Protein AF-W1XGU6-F1 (afdb_monomer_lite)

Radius of gyration: 26.44 Å; chains: 1; bounding box: 67×39×49 Å

Secondary structure (DSSP, 8-state):
--------EESS---TT----TTTEEPPPPPPGGGS--STT-PPPPPP--S-----EE-TTS-EESS--------TTS-S--

Organism: NCBI:txid1403943

Sequence (82 aa):
MVKSFAIGYTVRDVAKGSWIDESTVTLPKAPPLNTLPRATKVPEPLPPQEDYTFEGYRNADGSVGTKNLLGITTSVHCMADV

InterPro domains:
  IPR052172 UxaA family altronate/galactarate dehydratases [PTHR30536] (6-82)

Foldseek 3Di:
DDDDDDQFDAPDDDDPPDDDDPVGTDGDDDDDPVPDDDPPCDDDDDDDDDPDDDDFCADPVRDTHPDDDDDDDDDPPDDDDD

pLDDT: mean 90.58, std 10.34, range [47.34, 97.69]

Structure (mmCIF, N/CA/C/O backbone):
data_AF-W1XGU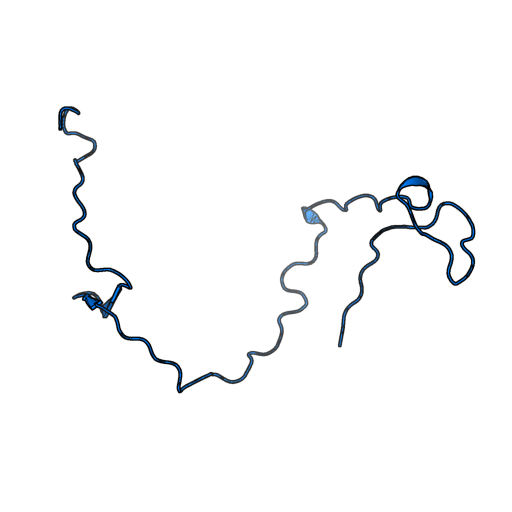6-F1
#
_entry.id   AF-W1XGU6-F1
#
loop_
_atom_site.group_PDB
_atom_site.id
_atom_site.type_symbol
_atom_site.label_atom_id
_atom_site.label_alt_id
_atom_site.label_comp_id
_atom_site.label_asym_id
_atom_site.label_entity_id
_atom_site.label_seq_id
_atom_site.pdbx_PDB_ins_code
_atom_site.Cartn_x
_atom_site.Cartn_y
_atom_site.Cartn_z
_atom_site.occupancy
_atom_site.B_iso_or_equiv
_atom_site.auth_seq_id
_atom_site.auth_comp_id
_atom_site.auth_asym_id
_atom_site.auth_atom_id
_atom_site.pdbx_PDB_model_num
ATOM 1 N N . MET A 1 1 ? 15.660 -12.261 1.286 1.00 47.34 1 MET A N 1
ATOM 2 C CA . MET A 1 1 ? 15.957 -12.451 -0.153 1.00 47.34 1 MET A CA 1
ATOM 3 C C . MET A 1 1 ? 15.425 -11.244 -0.916 1.00 47.34 1 MET A C 1
ATOM 5 O O . MET A 1 1 ? 14.224 -11.153 -1.133 1.00 47.34 1 MET A O 1
ATOM 9 N N . VAL A 1 2 ? 16.282 -10.268 -1.234 1.00 50.00 2 VAL A N 1
ATOM 10 C CA . VAL A 1 2 ? 15.863 -9.072 -1.986 1.00 50.00 2 VAL A CA 1
ATOM 11 C C . VAL A 1 2 ? 15.638 -9.493 -3.434 1.00 50.00 2 VAL A C 1
ATOM 13 O O . VAL A 1 2 ? 16.579 -9.870 -4.127 1.00 50.00 2 VAL A O 1
ATOM 16 N N . LYS A 1 3 ? 14.382 -9.497 -3.880 1.00 68.06 3 LYS A N 1
ATOM 17 C CA . LYS A 1 3 ? 14.052 -9.750 -5.281 1.00 68.06 3 LYS A CA 1
ATOM 18 C C . LYS A 1 3 ? 14.270 -8.444 -6.045 1.00 68.06 3 LYS A C 1
ATOM 20 O O . LYS A 1 3 ? 13.510 -7.500 -5.857 1.00 68.06 3 LYS A O 1
ATOM 25 N N . SER A 1 4 ? 15.316 -8.379 -6.860 1.00 80.19 4 SER A N 1
ATOM 26 C CA . SER A 1 4 ? 15.514 -7.288 -7.813 1.00 80.19 4 SER A CA 1
ATOM 27 C C . SER A 1 4 ? 14.623 -7.492 -9.043 1.00 80.19 4 SER A C 1
ATOM 29 O O . SER A 1 4 ? 14.257 -8.618 -9.392 1.00 80.19 4 SER A O 1
ATOM 31 N N . PHE A 1 5 ? 14.247 -6.389 -9.684 1.00 86.38 5 PHE A N 1
ATOM 32 C CA . PHE A 1 5 ? 13.455 -6.377 -10.910 1.00 86.38 5 PHE A CA 1
ATOM 33 C C . PHE A 1 5 ? 14.145 -5.496 -11.949 1.00 86.38 5 PHE A C 1
ATOM 35 O O . PHE A 1 5 ? 14.777 -4.500 -11.598 1.00 86.38 5 PHE A O 1
ATOM 42 N N . ALA A 1 6 ? 14.024 -5.869 -13.223 1.00 91.56 6 ALA A N 1
ATOM 43 C CA . ALA A 1 6 ? 14.518 -5.048 -14.319 1.00 91.56 6 ALA A CA 1
ATOM 44 C C . ALA A 1 6 ? 13.636 -3.801 -14.473 1.00 91.56 6 ALA A C 1
ATOM 46 O O . ALA A 1 6 ? 12.415 -3.914 -14.565 1.00 91.56 6 ALA A O 1
ATOM 47 N N . ILE A 1 7 ? 14.267 -2.628 -14.520 1.00 92.69 7 ILE A N 1
ATOM 48 C CA . ILE A 1 7 ? 13.601 -1.334 -14.750 1.00 92.69 7 ILE A CA 1
ATOM 49 C C . ILE A 1 7 ? 13.730 -0.852 -16.205 1.00 92.69 7 ILE A C 1
ATOM 51 O O . ILE A 1 7 ? 13.083 0.110 -16.599 1.00 92.69 7 ILE A O 1
ATOM 55 N N . GLY A 1 8 ? 14.553 -1.526 -17.009 1.00 93.88 8 GLY A N 1
ATOM 56 C CA . GLY A 1 8 ? 14.883 -1.154 -18.380 1.00 93.88 8 GLY A CA 1
ATOM 57 C C . GLY A 1 8 ? 16.024 -2.010 -18.922 1.00 93.88 8 GLY A C 1
ATOM 58 O O . GLY A 1 8 ? 16.635 -2.782 -18.179 1.00 93.88 8 GLY A O 1
ATOM 59 N N . TYR A 1 9 ? 16.311 -1.853 -20.209 1.00 95.50 9 TYR A N 1
ATOM 60 C CA . TYR A 1 9 ? 17.464 -2.447 -20.887 1.00 95.50 9 TYR A CA 1
ATOM 61 C C . TYR A 1 9 ? 18.299 -1.336 -21.519 1.00 95.50 9 TYR A C 1
ATOM 63 O O . TYR A 1 9 ? 17.737 -0.383 -22.055 1.00 95.50 9 TYR A O 1
ATOM 71 N N . THR A 1 10 ? 19.625 -1.426 -21.456 1.00 96.50 10 THR A N 1
ATOM 72 C CA . THR A 1 10 ? 20.489 -0.421 -22.082 1.00 96.50 10 THR A CA 1
ATOM 73 C C . THR A 1 10 ? 20.427 -0.545 -23.602 1.00 96.50 10 THR A C 1
ATOM 75 O O . THR A 1 10 ? 20.473 -1.647 -24.143 1.00 96.50 10 THR A O 1
ATOM 78 N N . VAL A 1 11 ? 20.334 0.584 -24.304 1.00 96.88 11 VAL A N 1
ATOM 79 C CA . VAL A 1 11 ? 20.309 0.600 -25.784 1.00 96.88 11 VAL A CA 1
ATOM 80 C C . VAL A 1 11 ? 21.710 0.600 -26.408 1.00 96.88 11 VAL A C 1
ATOM 82 O O . VAL A 1 11 ? 21.856 0.481 -27.621 1.00 96.88 11 VAL A O 1
ATOM 85 N N . ARG A 1 12 ? 22.741 0.755 -25.573 1.00 94.75 12 ARG A N 1
ATOM 86 C CA . ARG A 1 12 ? 24.168 0.804 -25.916 1.00 94.75 12 ARG A CA 1
ATOM 87 C C . ARG A 1 12 ? 25.004 0.328 -24.727 1.00 94.75 12 ARG A C 1
ATOM 89 O O . ARG A 1 12 ? 24.479 0.234 -23.617 1.00 94.75 12 ARG A O 1
ATOM 96 N N . ASP A 1 13 ? 26.293 0.087 -24.942 1.00 95.94 13 ASP A N 1
ATOM 97 C CA . ASP A 1 13 ? 27.222 -0.211 -23.851 1.00 95.94 13 ASP A CA 1
ATOM 98 C C . ASP A 1 13 ? 27.385 1.003 -22.924 1.00 95.94 13 ASP A C 1
ATOM 100 O O . ASP A 1 13 ? 27.540 2.140 -23.378 1.00 95.94 13 ASP A O 1
ATOM 104 N N . VAL A 1 14 ? 27.349 0.758 -21.613 1.00 95.31 14 VAL A N 1
ATOM 105 C CA . VAL A 1 14 ? 27.481 1.784 -20.570 1.00 95.31 14 VAL A CA 1
ATOM 106 C C . VAL A 1 14 ? 28.663 1.418 -19.682 1.00 95.31 14 VAL A C 1
ATOM 108 O O . VAL A 1 14 ? 28.671 0.363 -19.046 1.00 95.31 14 VAL A O 1
ATOM 111 N N . ALA A 1 15 ? 29.679 2.279 -19.639 1.00 97.06 15 ALA A N 1
ATOM 112 C CA . ALA A 1 15 ? 30.846 2.049 -18.800 1.00 97.06 15 ALA A CA 1
ATOM 113 C C . ALA A 1 15 ? 30.503 2.210 -17.309 1.00 97.06 15 ALA A C 1
ATOM 115 O O . ALA A 1 15 ? 29.564 2.904 -16.909 1.00 97.06 15 ALA A O 1
ATOM 116 N N . LYS A 1 16 ? 31.291 1.568 -16.445 1.00 96.88 16 LYS A N 1
ATOM 117 C CA . LYS A 1 16 ? 31.123 1.702 -14.995 1.00 96.88 16 LYS A CA 1
ATOM 118 C C . LYS A 1 16 ? 31.331 3.161 -14.573 1.00 96.88 16 LYS A C 1
ATOM 120 O O . LYS A 1 16 ? 32.343 3.764 -14.912 1.00 96.88 16 LYS A O 1
ATOM 125 N N . GLY A 1 17 ? 30.398 3.689 -13.780 1.00 96.69 17 GLY A N 1
ATOM 126 C CA . GLY A 1 17 ? 30.427 5.079 -13.312 1.00 96.69 17 GLY A CA 1
ATOM 127 C C . GLY A 1 17 ? 29.862 6.089 -14.313 1.00 96.69 17 GLY A C 1
ATOM 128 O O . GLY A 1 17 ? 29.839 7.278 -14.010 1.00 96.69 17 GLY A O 1
ATOM 129 N N . SER A 1 18 ? 29.390 5.641 -15.480 1.00 96.19 18 SER A N 1
ATOM 130 C CA . SER A 1 18 ? 28.661 6.496 -16.412 1.00 96.19 18 SER A CA 1
ATOM 131 C C . SER A 1 18 ? 27.281 6.866 -15.873 1.00 96.19 18 SER A C 1
ATOM 133 O O . SER A 1 18 ? 26.636 6.096 -15.158 1.00 96.19 18 SER A O 1
ATOM 135 N N . TRP A 1 19 ? 26.821 8.053 -16.253 1.00 95.81 19 TRP A N 1
ATOM 136 C CA . TRP A 1 19 ? 25.460 8.498 -15.994 1.00 95.81 19 TRP A CA 1
ATOM 137 C C . TRP A 1 19 ? 24.467 7.723 -16.873 1.00 95.81 19 TRP A C 1
ATOM 139 O O . TRP A 1 19 ? 24.721 7.504 -18.058 1.00 95.81 19 TRP A O 1
ATOM 149 N N . ILE A 1 20 ? 23.354 7.295 -16.273 1.00 96.50 20 ILE A N 1
ATOM 150 C CA . ILE A 1 20 ? 22.229 6.655 -16.958 1.00 96.50 20 ILE A CA 1
ATOM 151 C C . ILE A 1 20 ? 21.077 7.657 -16.975 1.00 96.50 20 ILE A C 1
ATOM 153 O O . ILE A 1 20 ? 20.577 8.043 -15.918 1.00 96.50 20 ILE A O 1
ATOM 157 N N . ASP A 1 21 ? 20.672 8.045 -18.177 1.00 95.12 21 ASP A N 1
ATOM 158 C CA . ASP A 1 21 ? 19.510 8.887 -18.451 1.00 95.12 21 ASP A CA 1
ATOM 159 C C . ASP A 1 21 ? 18.449 8.113 -19.253 1.00 95.12 21 ASP A C 1
ATOM 161 O O . ASP A 1 21 ? 18.654 6.960 -19.651 1.00 95.12 21 ASP A O 1
ATOM 165 N N . GLU A 1 22 ? 17.314 8.755 -19.518 1.00 94.81 22 GLU A N 1
ATOM 166 C CA . GLU A 1 22 ? 16.194 8.180 -20.263 1.00 94.81 22 GLU A CA 1
ATOM 167 C C . GLU A 1 22 ? 16.562 7.808 -21.705 1.00 94.81 22 GLU A C 1
ATOM 169 O O . GLU A 1 22 ? 15.953 6.910 -22.278 1.00 94.81 22 GLU A O 1
ATOM 174 N N . SER A 1 23 ? 17.570 8.457 -22.298 1.00 94.62 23 SER A N 1
ATOM 175 C CA . SER A 1 23 ? 18.047 8.138 -23.650 1.00 94.62 23 SER A CA 1
ATOM 176 C C . SER A 1 23 ? 18.904 6.868 -23.696 1.00 94.62 23 SER A C 1
ATOM 178 O O . SER A 1 23 ? 19.067 6.251 -24.748 1.00 94.62 23 SER A O 1
ATOM 180 N N . THR A 1 24 ? 19.455 6.463 -22.550 1.00 95.88 24 THR A N 1
ATOM 181 C CA . THR A 1 24 ? 20.375 5.328 -22.426 1.00 95.88 24 THR A CA 1
ATOM 182 C C . THR A 1 24 ? 19.641 4.012 -22.139 1.00 95.88 24 THR A C 1
ATOM 184 O O . THR A 1 24 ? 20.227 2.934 -22.287 1.00 95.88 24 THR A O 1
ATOM 187 N N . VAL A 1 25 ? 18.351 4.072 -21.791 1.00 97.00 25 VAL A N 1
ATOM 188 C CA . VAL A 1 25 ? 17.525 2.905 -21.456 1.00 97.00 25 VAL A CA 1
ATOM 189 C C . VAL A 1 25 ? 16.255 2.823 -22.297 1.00 97.00 25 VAL A C 1
ATOM 191 O O . VAL A 1 25 ? 15.642 3.821 -22.651 1.00 97.00 25 VAL A O 1
ATOM 194 N N . THR A 1 26 ? 15.819 1.599 -22.577 1.00 96.88 26 THR A N 1
ATOM 195 C CA . THR A 1 26 ? 14.492 1.310 -23.121 1.00 96.88 26 THR A CA 1
ATOM 196 C C . THR A 1 26 ? 13.651 0.559 -22.095 1.00 96.88 26 THR A C 1
ATOM 198 O O . THR A 1 26 ? 14.160 -0.288 -21.352 1.00 96.88 26 THR A O 1
ATOM 201 N N . LEU A 1 27 ? 12.359 0.879 -22.032 1.00 95.31 27 LEU A N 1
ATOM 202 C CA . LEU A 1 27 ? 11.437 0.273 -21.076 1.00 95.31 27 LEU A CA 1
ATOM 203 C C . LEU A 1 27 ? 11.008 -1.129 -21.536 1.00 95.31 27 LEU A C 1
ATOM 205 O O . LEU A 1 27 ? 10.757 -1.342 -22.725 1.00 95.31 27 LEU A O 1
ATOM 209 N N . PRO A 1 28 ? 10.859 -2.096 -20.612 1.00 93.50 28 PRO A N 1
ATOM 210 C CA . PRO A 1 28 ? 10.270 -3.382 -20.944 1.00 93.50 28 PRO A CA 1
ATOM 211 C C . PRO A 1 28 ? 8.810 -3.200 -21.374 1.00 93.50 28 PRO A C 1
ATOM 213 O O . PRO A 1 28 ? 8.059 -2.418 -20.789 1.00 93.50 28 PRO A O 1
ATOM 216 N N . LYS A 1 29 ? 8.370 -3.986 -22.359 1.00 93.81 29 LYS A N 1
ATOM 217 C CA . LYS A 1 29 ? 6.948 -4.061 -22.695 1.00 93.81 29 LYS A CA 1
ATOM 218 C C . LYS A 1 29 ? 6.185 -4.696 -21.531 1.00 93.81 29 LYS A C 1
ATOM 220 O O . LYS A 1 29 ? 6.539 -5.787 -21.081 1.00 93.81 29 LYS A O 1
ATOM 225 N N . ALA A 1 30 ? 5.124 -4.036 -21.075 1.00 93.19 30 ALA A N 1
ATOM 226 C CA . ALA A 1 30 ? 4.277 -4.575 -20.020 1.00 93.19 30 ALA A CA 1
ATOM 227 C C . ALA A 1 30 ? 3.615 -5.897 -20.470 1.00 93.19 30 ALA A C 1
ATOM 229 O O . ALA A 1 30 ? 3.076 -5.961 -21.583 1.00 93.19 30 ALA A O 1
ATOM 230 N N . PRO A 1 31 ? 3.639 -6.952 -19.635 1.00 92.44 31 PRO A N 1
ATOM 231 C CA . PRO A 1 31 ? 2.911 -8.180 -19.920 1.00 92.44 31 PRO A CA 1
ATOM 232 C C . PRO A 1 31 ? 1.391 -7.957 -19.789 1.00 92.44 31 PRO A C 1
ATOM 234 O O . PRO A 1 31 ? 0.956 -7.075 -19.044 1.00 92.44 31 PRO A O 1
ATOM 237 N N . PRO A 1 32 ? 0.559 -8.766 -20.464 1.00 96.44 32 PRO A N 1
ATOM 238 C CA . PRO A 1 32 ? -0.889 -8.742 -20.274 1.00 96.44 32 PRO A CA 1
ATOM 239 C C . PRO A 1 32 ? -1.306 -9.022 -18.819 1.00 96.44 32 PRO A C 1
ATOM 241 O O . PRO A 1 32 ? -0.710 -9.846 -18.125 1.00 96.44 32 PRO A O 1
ATOM 244 N N . LEU A 1 33 ? -2.386 -8.387 -18.350 1.00 94.44 33 LEU A N 1
ATOM 245 C CA . LEU A 1 33 ? -2.854 -8.538 -16.961 1.00 94.44 33 LEU A CA 1
ATOM 246 C C . LEU A 1 33 ? -3.233 -9.984 -16.603 1.00 94.44 33 LEU A C 1
ATOM 248 O O . LEU A 1 33 ? -3.071 -10.409 -15.458 1.00 94.44 33 LEU A O 1
ATOM 252 N N . ASN A 1 34 ? -3.737 -10.749 -17.572 1.00 95.06 34 ASN A N 1
ATOM 253 C CA . ASN A 1 34 ? -4.135 -12.143 -17.383 1.00 95.06 34 ASN A CA 1
ATOM 254 C C . ASN A 1 34 ? -2.947 -13.113 -17.276 1.00 95.06 34 ASN A C 1
ATOM 256 O O . ASN A 1 34 ? -3.152 -14.246 -16.855 1.00 95.06 34 ASN A O 1
ATOM 260 N N . THR A 1 35 ? -1.724 -12.691 -17.615 1.00 93.88 35 THR A N 1
ATOM 261 C CA . THR A 1 35 ? -0.516 -13.525 -17.490 1.00 93.88 35 THR A CA 1
ATOM 262 C C . THR A 1 35 ? 0.259 -13.260 -16.200 1.00 93.88 35 THR A C 1
ATOM 264 O O . THR A 1 35 ? 1.289 -13.888 -15.962 1.00 93.88 35 THR A O 1
ATOM 267 N N . LEU A 1 36 ? -0.186 -12.308 -15.373 1.00 93.31 36 LEU A N 1
ATOM 268 C CA . LEU A 1 36 ? 0.502 -11.975 -14.130 1.00 93.31 36 LEU A CA 1
ATOM 269 C C . LEU A 1 36 ? 0.327 -13.093 -13.086 1.00 93.31 36 LEU A C 1
ATOM 271 O O . LEU A 1 36 ? -0.798 -13.551 -12.868 1.00 93.31 36 LEU A O 1
ATOM 275 N N . PRO A 1 37 ? 1.405 -13.512 -12.396 1.00 91.44 37 PRO A N 1
ATOM 276 C CA . PRO A 1 37 ? 1.317 -14.511 -11.340 1.00 91.44 37 PRO A CA 1
ATOM 277 C C . PRO A 1 37 ? 0.500 -13.972 -10.160 1.00 91.44 37 PRO A C 1
ATOM 279 O O . PRO A 1 37 ? 0.759 -12.878 -9.657 1.00 91.44 37 PRO A O 1
ATOM 282 N N . ARG A 1 38 ? -0.479 -14.753 -9.696 1.00 88.62 38 ARG A N 1
ATOM 283 C CA . ARG A 1 38 ? -1.365 -14.394 -8.580 1.00 88.62 38 ARG A CA 1
ATOM 284 C C . ARG A 1 38 ? -1.067 -15.274 -7.377 1.00 88.62 38 ARG A C 1
ATOM 286 O O . ARG A 1 38 ? -1.000 -16.488 -7.519 1.00 88.62 38 ARG A O 1
ATOM 293 N N . ALA A 1 39 ? -0.878 -14.659 -6.211 1.00 87.00 39 ALA A N 1
ATOM 294 C CA . ALA A 1 39 ? -0.627 -15.354 -4.944 1.00 87.00 39 ALA A CA 1
ATOM 295 C C . ALA A 1 39 ? 0.538 -16.377 -4.968 1.00 87.00 39 ALA A C 1
ATOM 297 O O . ALA A 1 39 ? 0.595 -17.278 -4.144 1.00 87.00 39 ALA A O 1
ATOM 298 N N . THR A 1 40 ? 1.512 -16.242 -5.875 1.00 87.94 40 THR A N 1
ATOM 299 C CA . THR A 1 40 ? 2.591 -17.239 -6.049 1.00 87.94 40 THR A CA 1
ATOM 300 C C . THR A 1 40 ? 3.731 -17.125 -5.033 1.00 87.94 40 THR A C 1
ATOM 302 O O . THR A 1 40 ? 4.679 -17.902 -5.084 1.00 87.94 40 THR A O 1
ATOM 305 N N . LYS A 1 41 ? 3.729 -16.087 -4.193 1.00 88.19 41 LYS A N 1
ATOM 306 C CA . LYS A 1 41 ? 4.796 -15.779 -3.226 1.00 88.19 41 LYS A CA 1
ATOM 307 C C . LYS A 1 41 ? 4.194 -15.181 -1.956 1.00 88.19 41 LYS A C 1
ATOM 309 O O . LYS A 1 41 ? 4.501 -14.044 -1.614 1.00 88.19 41 LYS A O 1
ATOM 314 N N . VAL A 1 42 ? 3.280 -15.912 -1.324 1.00 92.62 42 VAL A N 1
ATOM 315 C CA . VAL A 1 42 ? 2.719 -15.513 -0.028 1.00 92.62 42 VAL A CA 1
ATOM 316 C C . VAL A 1 42 ? 3.837 -15.638 1.016 1.00 92.62 42 VAL A C 1
ATOM 318 O O . VAL A 1 42 ? 4.358 -16.741 1.180 1.00 92.62 42 VAL A O 1
ATOM 321 N N . PRO A 1 43 ? 4.285 -14.537 1.647 1.00 91.75 43 PRO A N 1
ATOM 322 C CA . PRO A 1 43 ? 5.288 -14.615 2.700 1.00 91.75 43 PRO A CA 1
ATOM 323 C C . PRO A 1 43 ? 4.685 -15.260 3.950 1.00 91.75 43 PRO A C 1
ATOM 325 O O . PRO A 1 43 ? 3.476 -15.186 4.173 1.00 91.75 43 PRO A O 1
ATOM 328 N N . GLU A 1 44 ? 5.533 -15.865 4.776 1.00 94.69 44 GLU A N 1
ATOM 329 C CA . GLU A 1 44 ? 5.105 -16.309 6.100 1.00 94.69 44 GLU A CA 1
ATOM 330 C C . GLU A 1 44 ? 4.684 -15.101 6.953 1.00 94.69 44 GLU A C 1
ATOM 332 O O . GLU A 1 44 ? 5.289 -14.026 6.828 1.00 94.69 44 GLU A O 1
ATOM 337 N N . PRO A 1 45 ? 3.653 -15.244 7.806 1.00 94.62 45 PRO A N 1
ATOM 338 C CA . PRO A 1 45 ? 3.284 -14.203 8.751 1.00 94.62 45 PRO A CA 1
ATOM 339 C C . PRO A 1 45 ? 4.479 -13.820 9.625 1.00 94.62 45 PRO A C 1
ATOM 341 O O . PRO A 1 45 ? 5.161 -14.679 10.184 1.00 94.62 45 PRO A O 1
ATOM 344 N N . LEU A 1 46 ? 4.722 -12.517 9.749 1.00 94.38 46 LEU A N 1
ATOM 345 C CA . LEU A 1 46 ? 5.670 -12.013 10.734 1.00 94.38 46 LEU A CA 1
ATOM 346 C C . LEU A 1 46 ? 5.099 -12.222 12.146 1.00 94.38 46 LEU A C 1
ATOM 348 O O . LEU A 1 46 ? 3.874 -12.259 12.300 1.00 94.38 46 LEU A O 1
ATOM 352 N N . PRO A 1 47 ? 5.957 -12.331 13.176 1.00 94.25 47 PRO A N 1
ATOM 353 C CA . PRO A 1 47 ? 5.498 -12.384 14.557 1.00 94.25 47 PRO A CA 1
ATOM 354 C C . PRO A 1 47 ? 4.580 -11.195 14.888 1.00 94.25 47 PRO A C 1
ATOM 356 O O . PRO A 1 47 ? 4.840 -10.082 14.411 1.00 94.25 47 PRO A O 1
ATOM 359 N N . PRO A 1 48 ? 3.518 -11.409 15.683 1.00 91.44 48 PRO A N 1
ATOM 360 C CA . PRO A 1 48 ? 2.622 -10.333 16.076 1.00 91.44 48 PRO A CA 1
ATOM 361 C C . PRO A 1 48 ? 3.343 -9.321 16.977 1.00 91.44 48 PRO A C 1
ATOM 363 O O . PRO A 1 48 ? 4.310 -9.646 17.668 1.00 91.44 48 PRO A O 1
ATOM 366 N N . GLN A 1 49 ? 2.871 -8.076 16.943 1.00 92.81 49 GLN A N 1
ATOM 367 C CA . GLN A 1 49 ? 3.335 -7.009 17.824 1.00 92.81 49 GLN A CA 1
ATOM 368 C C . GLN A 1 49 ? 2.253 -6.768 18.877 1.00 92.81 49 GLN A C 1
ATOM 370 O O . GLN A 1 49 ? 1.171 -6.301 18.533 1.00 92.81 49 GLN A O 1
ATOM 375 N N . GLU A 1 50 ? 2.533 -7.110 20.132 1.00 89.69 50 GLU A N 1
ATOM 376 C CA . GLU A 1 50 ? 1.508 -7.173 21.187 1.00 89.69 50 GLU A CA 1
ATOM 377 C C . GLU A 1 50 ? 1.375 -5.867 21.997 1.00 89.69 50 GLU A C 1
ATOM 379 O O . GLU A 1 50 ? 0.311 -5.577 22.536 1.00 89.69 50 GLU A O 1
ATOM 384 N N . ASP A 1 51 ? 2.416 -5.030 22.040 1.00 92.19 51 ASP A N 1
ATOM 385 C CA . ASP A 1 51 ? 2.516 -3.932 23.020 1.00 92.19 51 ASP A CA 1
ATOM 386 C C . ASP A 1 51 ? 2.230 -2.528 22.450 1.00 92.19 51 ASP A C 1
ATOM 388 O O . ASP A 1 51 ? 2.597 -1.513 23.046 1.00 92.19 51 ASP A O 1
ATOM 392 N N . TYR A 1 52 ? 1.580 -2.437 21.287 1.00 92.31 52 TYR A N 1
ATOM 393 C CA . TYR A 1 52 ? 1.233 -1.150 20.678 1.00 92.31 52 TYR A CA 1
ATOM 394 C C . TYR A 1 52 ? -0.211 -0.763 20.991 1.00 92.31 52 TYR A C 1
ATOM 396 O O . TYR A 1 52 ? -1.159 -1.395 20.528 1.00 92.31 52 TYR A O 1
ATOM 404 N N . THR A 1 53 ? -0.378 0.328 21.737 1.00 94.62 53 THR A N 1
ATOM 405 C CA . THR A 1 53 ? -1.684 0.896 22.086 1.00 94.62 53 THR A CA 1
ATOM 406 C C . THR A 1 53 ? -1.784 2.360 21.659 1.00 94.62 53 THR A C 1
ATOM 408 O O . THR A 1 53 ? -0.785 3.017 21.361 1.00 94.62 53 THR A O 1
ATOM 411 N N . PHE A 1 54 ? -3.012 2.876 21.597 1.00 96.25 54 PHE A N 1
ATOM 412 C CA . PHE A 1 54 ? -3.280 4.296 21.385 1.00 96.25 54 PHE A CA 1
ATOM 413 C C . PHE A 1 54 ? -4.528 4.725 22.164 1.00 96.25 54 PHE A C 1
ATOM 415 O O . PHE A 1 54 ? -5.452 3.934 22.358 1.00 96.25 54 PHE A O 1
ATOM 422 N N . GLU A 1 55 ? -4.562 5.990 22.578 1.00 97.19 55 GLU A N 1
ATOM 423 C CA . GLU A 1 55 ? -5.730 6.594 23.222 1.00 97.19 55 GLU A CA 1
ATOM 424 C C . GLU A 1 55 ? -6.803 6.911 22.171 1.00 97.19 55 GLU A C 1
ATOM 426 O O . GLU A 1 55 ? -6.553 7.651 21.215 1.00 97.19 55 GLU A O 1
ATOM 431 N N . GLY A 1 56 ? -8.004 6.355 22.335 1.00 96.94 56 GLY A N 1
ATOM 432 C CA . GLY A 1 56 ? -9.084 6.479 21.358 1.00 96.94 56 GLY A CA 1
ATOM 433 C C . GLY A 1 56 ? -10.481 6.460 21.973 1.00 96.94 56 GLY A C 1
ATOM 434 O O . GLY A 1 56 ? -10.671 6.180 23.155 1.00 96.94 56 GLY A O 1
ATOM 435 N N . TYR A 1 57 ? -11.482 6.755 21.145 1.00 97.38 57 TYR A N 1
ATOM 436 C CA . TYR A 1 57 ? -12.888 6.810 21.546 1.00 97.38 57 TYR A CA 1
ATOM 437 C C . TYR A 1 57 ? -13.575 5.476 21.244 1.00 97.38 57 TYR A C 1
ATOM 439 O O . TYR A 1 57 ? -13.779 5.135 20.079 1.00 97.38 57 TYR A O 1
ATOM 447 N N . ARG A 1 58 ? -13.917 4.703 22.283 1.00 97.19 58 ARG A N 1
ATOM 448 C CA . ARG A 1 58 ? -14.598 3.406 22.133 1.00 97.19 58 ARG A CA 1
ATOM 449 C C . ARG A 1 58 ? -16.068 3.601 21.754 1.00 97.19 58 ARG A C 1
ATOM 451 O O .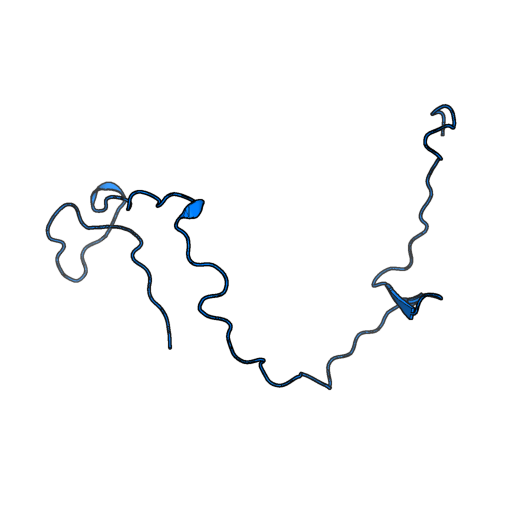 ARG A 1 58 ? -16.813 4.244 22.490 1.00 97.19 58 ARG A O 1
ATOM 458 N N . ASN A 1 59 ? -16.482 2.987 20.652 1.00 96.81 59 ASN A N 1
ATOM 459 C CA . ASN A 1 59 ? -17.867 2.964 20.188 1.00 96.81 59 ASN A CA 1
ATOM 460 C C . ASN A 1 59 ? -18.629 1.750 20.745 1.00 96.81 59 ASN A C 1
ATOM 462 O O . ASN A 1 59 ? -18.034 0.774 21.208 1.00 96.81 59 ASN A O 1
ATOM 466 N N . ALA A 1 60 ? -19.963 1.790 20.667 1.00 97.31 60 ALA A N 1
ATOM 467 C CA . ALA A 1 60 ? -20.836 0.709 21.136 1.00 97.31 60 ALA A CA 1
ATOM 468 C C . ALA A 1 60 ? -20.691 -0.599 20.332 1.00 97.31 60 ALA A C 1
ATOM 470 O O . ALA A 1 60 ? -20.948 -1.674 20.865 1.00 97.31 60 ALA A O 1
ATOM 471 N N . ASP A 1 61 ? -20.257 -0.519 19.072 1.00 96.56 61 ASP A N 1
ATOM 472 C CA . ASP A 1 61 ? -20.003 -1.675 18.200 1.00 96.56 61 ASP A CA 1
ATOM 473 C C . ASP A 1 61 ? -18.621 -2.324 18.425 1.00 96.56 61 ASP A C 1
ATOM 475 O O . ASP A 1 61 ? -18.282 -3.312 17.778 1.00 96.56 61 ASP A O 1
ATOM 479 N N . GLY A 1 62 ? -17.818 -1.775 19.343 1.00 96.12 62 GLY A N 1
ATOM 480 C CA . GLY A 1 62 ? -16.473 -2.249 19.665 1.00 96.12 62 GLY A CA 1
ATOM 481 C C . GLY A 1 62 ? -15.349 -1.617 18.839 1.00 96.12 62 GLY A C 1
ATOM 482 O O . GLY A 1 62 ? -14.184 -1.798 19.198 1.00 96.12 62 GLY A O 1
ATOM 483 N N . SER A 1 63 ? -15.661 -0.841 17.795 1.00 97.25 63 SER A N 1
ATOM 484 C CA . SER A 1 63 ? -14.662 -0.057 17.063 1.00 97.25 63 SER A CA 1
ATOM 485 C C . SER A 1 63 ? -14.111 1.090 17.923 1.00 97.25 63 SER A C 1
ATOM 487 O O . SER A 1 63 ? -14.711 1.499 18.923 1.00 97.25 63 SER A O 1
ATOM 489 N N . VAL A 1 64 ? -12.942 1.613 17.546 1.00 97.69 64 VAL A N 1
ATOM 490 C CA . VAL A 1 64 ? -12.289 2.720 18.256 1.00 97.69 64 VAL A CA 1
ATOM 491 C C . VAL A 1 64 ? -11.977 3.840 17.269 1.00 97.69 64 VAL A C 1
ATOM 493 O O . VAL A 1 64 ? -11.221 3.649 16.318 1.00 97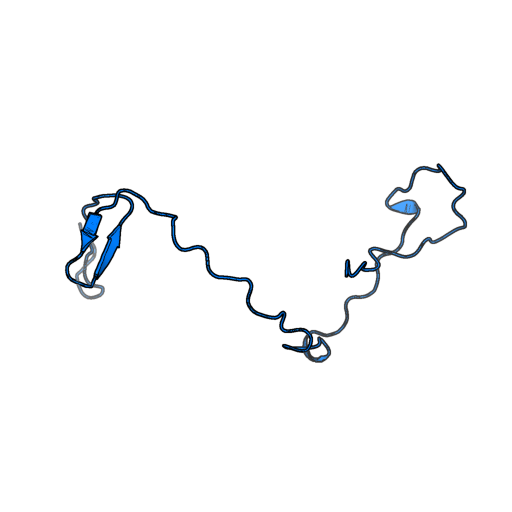.69 64 VAL A O 1
ATOM 496 N N . GLY A 1 65 ? -12.575 5.012 17.486 1.00 96.12 65 GLY A N 1
ATOM 497 C CA . GLY A 1 65 ? -12.350 6.210 16.683 1.00 96.12 65 GLY A CA 1
ATOM 498 C C . GLY A 1 65 ? -11.122 7.002 17.138 1.00 96.12 65 GLY A C 1
ATOM 499 O O . GLY A 1 65 ? -10.799 7.056 18.323 1.00 96.12 65 GLY A O 1
ATOM 500 N N . THR A 1 66 ? -10.464 7.679 16.196 1.00 97.62 66 THR A N 1
ATOM 501 C CA . THR A 1 66 ? -9.331 8.589 16.465 1.00 97.62 66 THR A CA 1
ATOM 502 C C . THR A 1 66 ? -9.764 10.043 16.677 1.00 97.62 66 THR A C 1
ATOM 504 O O . THR A 1 66 ? -8.963 10.893 17.060 1.00 97.62 66 THR A O 1
ATOM 507 N N . LYS A 1 67 ? -11.039 10.347 16.415 1.00 95.81 67 LYS A N 1
ATOM 508 C CA . LYS A 1 67 ? -11.683 11.645 16.638 1.00 95.81 67 LYS A CA 1
ATOM 509 C C . LYS A 1 67 ? -13.107 11.417 17.132 1.00 95.81 67 LYS A C 1
ATOM 511 O O . LYS A 1 67 ? -13.746 10.450 16.727 1.00 95.81 67 LYS A O 1
ATOM 516 N N . ASN A 1 68 ? -13.607 12.345 17.941 1.00 95.56 68 ASN A N 1
ATOM 517 C CA . ASN A 1 68 ? -15.003 12.382 18.359 1.00 95.56 68 ASN A CA 1
ATOM 518 C C . ASN A 1 68 ? -15.763 13.387 17.478 1.00 95.56 68 ASN A C 1
ATOM 520 O O . ASN A 1 68 ? -15.630 14.595 17.669 1.00 95.56 68 ASN A O 1
ATOM 524 N N . LEU A 1 69 ? -16.469 12.891 16.458 1.00 95.50 69 LEU A N 1
ATOM 525 C CA . LEU A 1 69 ? -17.121 13.704 15.425 1.00 95.50 69 LEU A CA 1
ATOM 526 C C . LEU A 1 69 ? -18.637 13.501 15.430 1.00 95.50 69 LEU A C 1
ATOM 528 O O . LEU A 1 69 ? -19.124 12.398 15.665 1.00 95.50 69 LEU A O 1
ATOM 532 N N . LEU A 1 70 ? -19.369 14.560 15.085 1.00 95.62 70 LEU A N 1
ATOM 533 C CA . LEU A 1 70 ? -20.807 14.511 14.837 1.00 95.62 70 LEU A CA 1
ATOM 534 C C . LEU A 1 70 ? -21.064 14.310 13.337 1.00 95.62 70 LEU A C 1
ATOM 536 O O . LEU A 1 70 ? -20.766 15.192 12.534 1.00 95.62 70 LEU A O 1
ATOM 540 N N . GLY A 1 71 ? -21.616 13.154 12.966 1.00 92.81 71 GLY A N 1
ATOM 541 C CA . GLY A 1 71 ? -22.064 12.875 11.601 1.00 92.81 71 GLY A CA 1
ATOM 542 C C . GLY A 1 71 ? -23.528 13.266 11.409 1.00 92.81 71 GLY A C 1
ATOM 543 O O . GLY A 1 71 ? -24.395 12.730 12.093 1.00 92.81 71 GLY A O 1
ATOM 544 N N . ILE A 1 72 ? -23.805 14.171 10.469 1.00 92.44 72 ILE A N 1
ATOM 545 C CA . ILE A 1 72 ? -25.165 14.546 10.057 1.00 92.44 72 ILE A CA 1
ATOM 546 C C . ILE A 1 72 ? -25.346 14.098 8.607 1.00 92.44 72 ILE A C 1
ATOM 548 O O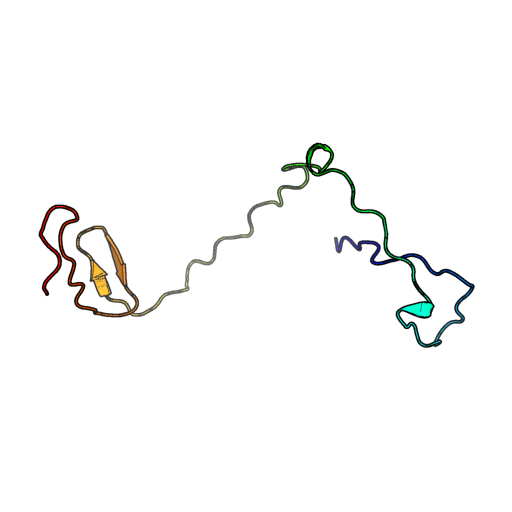 . ILE A 1 72 ? -24.513 14.399 7.755 1.00 92.44 72 ILE A O 1
ATOM 552 N N . THR A 1 73 ? -26.413 13.353 8.326 1.00 88.56 73 THR A N 1
ATOM 553 C CA . THR A 1 73 ? -26.731 12.858 6.982 1.00 88.56 73 THR A CA 1
ATOM 554 C C . THR A 1 73 ? -28.232 12.948 6.731 1.00 88.56 73 THR A C 1
ATOM 556 O O . THR A 1 73 ? -29.029 12.798 7.658 1.00 88.56 73 THR A O 1
ATOM 559 N N . THR A 1 74 ? -28.619 13.211 5.486 1.00 87.44 74 THR A N 1
ATOM 560 C CA . THR A 1 74 ? -30.012 13.211 5.032 1.00 87.44 74 THR A CA 1
ATOM 561 C C . THR A 1 74 ? -30.289 11.962 4.207 1.00 87.44 74 THR A C 1
ATOM 563 O O . THR A 1 74 ? -29.420 11.449 3.500 1.00 87.44 74 THR A O 1
ATOM 566 N N . SER A 1 75 ? -31.505 11.426 4.321 1.00 86.62 75 SER A N 1
ATOM 567 C CA . SER A 1 75 ? -31.873 10.223 3.574 1.00 86.62 75 SER A CA 1
ATOM 568 C C . SER A 1 75 ? -32.058 10.533 2.085 1.00 86.62 75 SER A C 1
ATOM 570 O O . SER A 1 75 ? -32.538 11.606 1.727 1.00 86.62 75 SER A O 1
ATOM 572 N N . VAL A 1 76 ? -31.738 9.563 1.223 1.00 85.12 76 VAL A N 1
ATOM 573 C CA . VAL A 1 76 ? -31.779 9.699 -0.249 1.00 85.12 76 VAL A CA 1
ATOM 574 C C . VAL A 1 76 ? -33.166 10.088 -0.787 1.00 85.12 76 VAL A C 1
ATOM 576 O O . VAL A 1 76 ? -33.260 10.686 -1.853 1.00 85.12 76 VAL A O 1
ATOM 579 N N . HIS A 1 77 ? -34.242 9.761 -0.063 1.00 76.50 77 HIS A N 1
ATOM 580 C CA . HIS A 1 77 ? -35.625 10.031 -0.482 1.00 76.50 77 HIS A CA 1
ATOM 581 C C . HIS A 1 77 ? -36.225 11.287 0.161 1.00 76.50 77 HIS A C 1
ATOM 583 O O . HIS A 1 77 ? -37.393 11.601 -0.070 1.00 76.50 77 HIS A O 1
ATOM 589 N N . CYS A 1 78 ? -35.448 12.008 0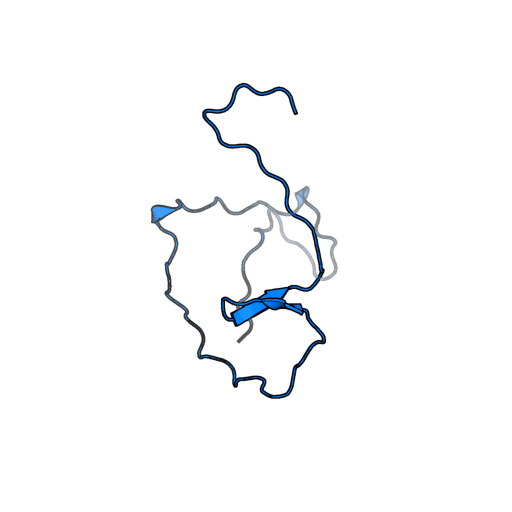.967 1.00 79.19 78 CYS A N 1
ATOM 590 C CA . CYS A 1 78 ? -35.821 13.347 1.390 1.00 79.19 78 CYS A CA 1
ATOM 591 C C . CYS A 1 78 ? -35.431 14.332 0.283 1.00 79.19 78 CYS A C 1
ATOM 593 O O . CYS A 1 78 ? -34.333 14.246 -0.264 1.00 79.19 78 CYS A O 1
ATOM 595 N N . MET A 1 79 ? -36.327 15.268 -0.042 1.00 65.00 79 MET A N 1
ATOM 596 C CA . MET A 1 79 ? -35.982 16.419 -0.880 1.00 65.00 79 MET A CA 1
ATOM 597 C C . MET A 1 79 ? -34.758 17.118 -0.279 1.00 65.00 79 MET A C 1
ATOM 599 O O . MET A 1 79 ? -34.717 17.359 0.928 1.00 65.00 79 MET A O 1
ATOM 603 N N . ALA A 1 80 ? -33.755 17.393 -1.110 1.00 68.12 80 ALA A N 1
ATOM 604 C CA . ALA A 1 80 ? -32.554 18.086 -0.679 1.00 68.12 80 ALA A CA 1
ATOM 605 C C . ALA A 1 80 ? -32.872 19.572 -0.480 1.00 68.12 80 ALA A C 1
ATOM 607 O O . ALA A 1 80 ? -32.955 20.319 -1.449 1.00 68.12 80 ALA A O 1
ATOM 608 N N . ASP A 1 81 ? -33.072 19.961 0.775 1.00 63.81 81 ASP A N 1
ATOM 609 C CA . ASP A 1 81 ? -32.887 21.331 1.253 1.00 63.81 81 ASP A CA 1
ATOM 610 C C . ASP A 1 81 ? -32.586 21.256 2.764 1.00 63.81 81 ASP A C 1
ATOM 612 O O . ASP A 1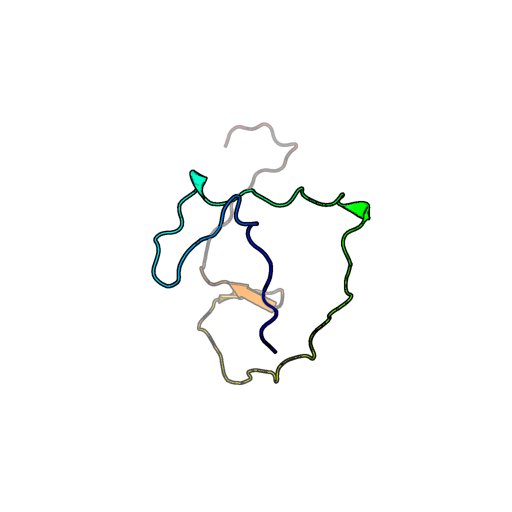 81 ? -33.486 21.261 3.609 1.00 63.81 81 ASP A O 1
ATOM 616 N N . VAL A 1 82 ? -31.304 21.033 3.087 1.00 60.81 82 VAL A N 1
ATOM 617 C CA . VAL A 1 82 ? -30.702 21.141 4.429 1.00 60.81 82 VAL A CA 1
ATOM 618 C C . VAL A 1 82 ? -29.353 21.834 4.314 1.00 60.81 82 VAL A C 1
ATOM 620 O O . VAL A 1 82 ? -28.628 21.523 3.338 1.00 60.81 82 VAL A O 1
#